Protein AF-A0A2A5ISM2-F1 (afdb_monomer)

Sequence (101 aa):
MTEHEERHIASPRAQKEKDQLINRLKRVEGQVRGIQQMIETDRYCIDVVNQISAVNAALKKVSLQLMEKHTHHCVADAIKSGNGDEAIEELMNVFTKLTKS

Foldseek 3Di:
DDPDDPPPPQDDDDPVLVVVLVVLVVVLVVLVVVLVVCVVVVHDPVVSVVSVVVSLVSVLVSVVSVLVSCCVPVLVVCVVVVNNVVSVVVSVVVVVVSPDD

Structure (mmCIF, N/CA/C/O backbone):
data_AF-A0A2A5ISM2-F1
#
_entry.id   AF-A0A2A5ISM2-F1
#
loop_
_atom_site.group_PDB
_atom_site.id
_atom_site.type_symbol
_atom_site.label_atom_id
_atom_site.label_alt_id
_atom_site.label_comp_id
_atom_site.label_asym_id
_atom_site.label_entity_id
_atom_site.label_seq_id
_atom_site.pdbx_PDB_ins_code
_atom_site.Cartn_x
_atom_site.Cartn_y
_atom_site.Cartn_z
_atom_site.occupancy
_atom_site.B_iso_or_equiv
_atom_site.auth_seq_id
_atom_site.auth_comp_id
_atom_site.auth_asym_id
_atom_site.auth_atom_id
_atom_site.pdbx_PDB_model_num
ATOM 1 N N . MET A 1 1 ? 28.134 16.833 0.033 1.00 34.59 1 MET A N 1
ATOM 2 C CA . MET A 1 1 ? 27.404 17.187 -1.197 1.00 34.59 1 MET A CA 1
ATOM 3 C C . MET A 1 1 ? 27.021 15.862 -1.832 1.00 34.59 1 MET A C 1
ATOM 5 O O . MET A 1 1 ? 27.862 15.247 -2.461 1.00 34.59 1 MET A O 1
ATOM 9 N N . THR A 1 2 ? 25.868 15.306 -1.457 1.00 34.53 2 THR A N 1
ATOM 10 C CA . THR A 1 2 ? 25.470 13.944 -1.851 1.00 34.53 2 THR A CA 1
ATOM 11 C C . THR A 1 2 ? 24.705 14.009 -3.166 1.00 34.53 2 THR A C 1
ATOM 13 O O . THR A 1 2 ? 23.615 14.574 -3.216 1.00 34.53 2 THR A O 1
ATOM 16 N N . GLU A 1 3 ? 25.316 13.471 -4.214 1.00 33.03 3 GLU A N 1
ATOM 17 C CA . GLU A 1 3 ? 24.788 13.334 -5.572 1.00 33.03 3 GLU A CA 1
ATOM 18 C C . GLU A 1 3 ? 23.688 12.264 -5.594 1.00 33.03 3 GLU A C 1
ATOM 20 O O . GLU A 1 3 ? 23.963 11.081 -5.749 1.00 33.03 3 GLU A O 1
ATOM 25 N N . HIS A 1 4 ? 22.434 12.651 -5.365 1.00 41.94 4 HIS A N 1
ATOM 26 C CA . HIS A 1 4 ? 21.329 11.691 -5.319 1.00 41.94 4 HIS A CA 1
ATOM 27 C C . HIS A 1 4 ? 20.075 12.267 -5.976 1.00 41.94 4 HIS A C 1
ATOM 29 O O . HIS A 1 4 ? 19.069 12.458 -5.300 1.00 41.94 4 HIS A O 1
ATOM 35 N N . GLU A 1 5 ? 20.100 12.590 -7.277 1.00 39.25 5 GLU A N 1
ATOM 36 C CA . GLU A 1 5 ? 18.848 13.013 -7.925 1.00 39.25 5 GLU A CA 1
ATOM 37 C C . GLU A 1 5 ? 18.721 12.860 -9.448 1.00 39.25 5 GLU A C 1
ATOM 39 O O . GLU A 1 5 ? 18.080 13.678 -10.097 1.00 39.25 5 GLU A O 1
ATOM 44 N N . GLU A 1 6 ? 19.178 11.748 -10.022 1.00 39.84 6 GLU A N 1
ATOM 45 C CA . GLU A 1 6 ? 18.564 11.255 -11.264 1.00 39.84 6 GLU A CA 1
ATOM 46 C C . GLU A 1 6 ? 17.612 10.105 -10.933 1.00 39.84 6 GLU A C 1
ATOM 48 O O . GLU A 1 6 ? 17.922 8.923 -11.066 1.00 39.84 6 GLU A O 1
ATOM 53 N N . ARG A 1 7 ? 16.412 10.456 -10.452 1.00 53.50 7 ARG A N 1
ATOM 54 C CA . ARG A 1 7 ? 15.317 9.485 -10.341 1.00 53.50 7 ARG A CA 1
ATOM 55 C C . ARG A 1 7 ? 15.020 8.996 -11.756 1.00 53.50 7 ARG A C 1
ATOM 57 O O . ARG A 1 7 ? 14.460 9.752 -12.549 1.00 53.50 7 ARG A O 1
ATOM 64 N N . HIS A 1 8 ? 15.391 7.754 -12.066 1.00 55.44 8 HIS A N 1
ATOM 65 C CA . HIS A 1 8 ? 14.995 7.098 -13.308 1.00 55.44 8 HIS A CA 1
ATOM 66 C C . HIS A 1 8 ? 13.491 7.307 -13.510 1.00 55.44 8 HIS A C 1
ATOM 68 O O . HIS A 1 8 ? 12.683 6.983 -12.633 1.00 55.44 8 HIS A O 1
ATOM 74 N N . ILE A 1 9 ? 13.110 7.914 -14.639 1.00 53.03 9 ILE A N 1
ATOM 75 C CA . ILE A 1 9 ? 11.707 8.185 -14.952 1.00 53.03 9 ILE A CA 1
ATOM 76 C C . ILE A 1 9 ? 10.994 6.834 -14.983 1.00 53.03 9 ILE A C 1
ATOM 78 O O . ILE A 1 9 ? 11.215 6.015 -15.874 1.00 53.03 9 ILE A O 1
ATOM 82 N N . ALA A 1 10 ? 10.157 6.585 -13.974 1.00 61.19 10 ALA A N 1
ATOM 83 C CA . ALA A 1 10 ? 9.392 5.355 -13.880 1.00 61.19 10 ALA A CA 1
ATOM 84 C C . ALA A 1 10 ? 8.576 5.163 -15.165 1.00 61.19 10 ALA A C 1
ATOM 86 O O . ALA A 1 10 ? 7.876 6.079 -15.606 1.00 61.19 10 ALA A O 1
ATOM 87 N N . SER A 1 11 ? 8.642 3.958 -15.738 1.00 66.12 11 SER A N 1
ATOM 88 C CA . SER A 1 11 ? 7.862 3.593 -16.922 1.00 66.12 11 SER A CA 1
ATOM 89 C C . SER A 1 11 ? 6.383 3.992 -16.748 1.00 66.12 11 SER A C 1
ATOM 91 O O . SER A 1 11 ? 5.782 3.672 -15.706 1.00 66.12 11 SER A O 1
ATOM 93 N N . PRO A 1 12 ? 5.770 4.684 -17.733 1.00 75.25 12 PRO A N 1
ATOM 94 C CA . PRO A 1 12 ? 4.381 5.111 -17.652 1.00 75.25 12 PRO A CA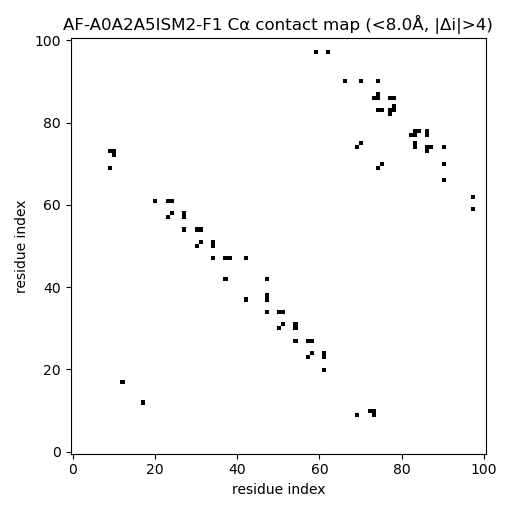 1
ATOM 95 C C . PRO A 1 12 ? 3.444 3.967 -17.239 1.00 75.25 12 PRO A C 1
ATOM 97 O O . PRO A 1 12 ? 3.487 2.848 -17.755 1.00 75.25 12 PRO A O 1
ATOM 100 N N . ARG A 1 13 ? 2.568 4.228 -16.262 1.00 81.12 13 ARG A N 1
ATOM 101 C CA . ARG A 1 13 ? 1.507 3.283 -15.877 1.00 81.12 13 ARG A CA 1
ATOM 102 C C . ARG A 1 13 ? 0.362 3.315 -16.871 1.00 81.12 13 ARG A C 1
ATOM 104 O O . ARG A 1 13 ? -0.138 4.393 -17.190 1.00 81.12 13 ARG A O 1
ATOM 111 N N . ALA A 1 14 ? -0.066 2.130 -17.310 1.00 85.44 14 ALA A N 1
ATOM 112 C CA . ALA A 1 14 ? -1.300 1.986 -18.064 1.00 85.44 14 ALA A CA 1
ATOM 113 C C . ALA A 1 14 ? -2.453 2.547 -17.222 1.00 85.44 14 ALA A C 1
ATOM 115 O O . ALA A 1 14 ? -2.475 2.366 -16.002 1.00 85.44 14 ALA A O 1
ATOM 116 N N . GLN A 1 15 ? -3.416 3.220 -17.853 1.00 88.19 15 GLN A N 1
ATOM 117 C CA . GLN A 1 15 ? -4.490 3.902 -17.122 1.00 88.19 15 GLN A CA 1
ATOM 118 C C . GLN A 1 15 ? -5.246 2.948 -16.184 1.00 88.19 15 GLN A C 1
ATOM 120 O O . GLN A 1 15 ? -5.416 3.242 -15.005 1.00 88.19 15 GLN A O 1
ATOM 125 N N . LYS A 1 16 ? -5.557 1.740 -16.666 1.00 88.62 16 LYS A N 1
ATOM 126 C CA . LYS A 1 16 ? -6.196 0.675 -15.877 1.00 88.62 16 LYS A C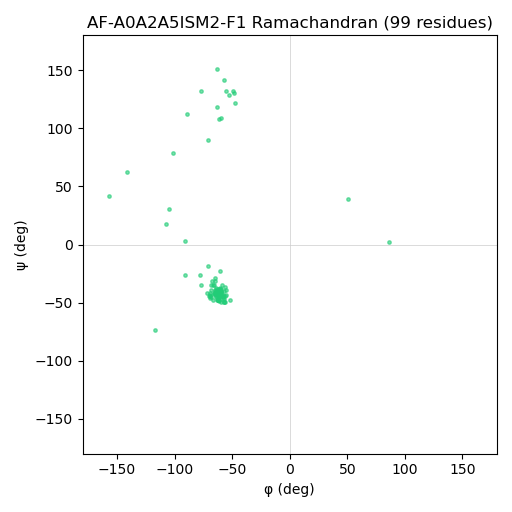A 1
ATOM 127 C C . LYS A 1 16 ? -5.426 0.324 -14.597 1.00 88.62 16 LYS A C 1
ATOM 129 O O . LYS A 1 16 ? -6.034 0.068 -13.563 1.00 88.62 16 LYS A O 1
ATOM 134 N N . GLU A 1 17 ? -4.099 0.300 -14.659 1.00 88.75 17 GLU A N 1
ATOM 135 C CA . GLU A 1 17 ? -3.235 0.001 -13.514 1.00 88.75 17 GLU A CA 1
ATOM 136 C C . GLU A 1 17 ? -3.281 1.138 -12.481 1.00 88.75 17 GLU A C 1
ATOM 138 O O . GLU A 1 17 ? -3.439 0.888 -11.284 1.00 88.75 17 GLU A O 1
ATOM 143 N N . LYS A 1 18 ? -3.221 2.395 -12.950 1.00 92.12 18 LYS A N 1
ATOM 144 C CA . LYS A 1 18 ? -3.385 3.582 -12.096 1.00 92.12 18 LYS A CA 1
ATOM 145 C 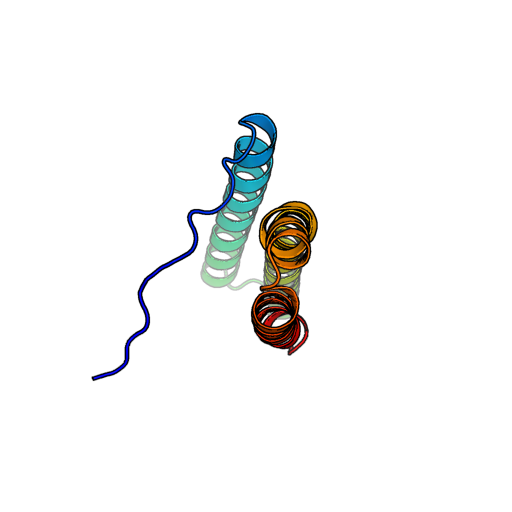C . LYS A 1 18 ? -4.729 3.543 -11.376 1.00 92.12 18 LYS A C 1
ATOM 147 O O . LYS A 1 18 ? -4.764 3.663 -10.154 1.00 92.12 18 LYS A O 1
ATOM 152 N N . ASP A 1 19 ? -5.812 3.305 -12.110 1.00 94.88 19 ASP A N 1
ATOM 153 C CA . ASP A 1 19 ? -7.165 3.268 -11.552 1.00 94.88 19 ASP A CA 1
ATOM 154 C C . ASP A 1 19 ? -7.299 2.177 -10.485 1.00 94.88 19 ASP A C 1
ATOM 156 O O . ASP A 1 19 ? -7.884 2.398 -9.424 1.00 94.88 19 ASP A O 1
ATOM 160 N N . GLN A 1 20 ? -6.717 0.998 -10.718 1.00 94.38 20 GLN A N 1
ATOM 161 C CA . GLN A 1 20 ? -6.714 -0.090 -9.741 1.00 94.38 20 GLN A CA 1
ATOM 162 C C . GLN A 1 20 ? -5.974 0.285 -8.452 1.00 94.38 20 GLN A C 1
ATOM 164 O O . GLN A 1 20 ? -6.519 0.072 -7.366 1.00 94.38 20 GLN A O 1
ATOM 169 N N . LEU A 1 21 ? -4.769 0.853 -8.556 1.00 95.94 21 LEU A N 1
ATOM 170 C CA . LEU A 1 21 ? -3.971 1.276 -7.401 1.00 95.94 21 LEU A CA 1
ATOM 171 C C . LEU A 1 21 ? -4.679 2.383 -6.613 1.00 95.94 21 LEU A C 1
ATOM 173 O O . LEU A 1 21 ? -4.856 2.259 -5.402 1.00 95.94 21 LEU A O 1
ATOM 177 N N . ILE A 1 22 ? -5.176 3.413 -7.302 1.00 97.06 22 ILE A N 1
ATOM 178 C CA . ILE A 1 22 ? -5.929 4.510 -6.684 1.00 97.06 22 ILE A CA 1
ATOM 179 C C . ILE A 1 22 ? -7.193 3.988 -5.997 1.00 97.06 22 ILE A C 1
ATOM 181 O O . ILE A 1 22 ? -7.472 4.356 -4.859 1.00 97.06 22 ILE A O 1
ATOM 185 N N . ASN A 1 23 ? -7.935 3.071 -6.621 1.00 97.75 23 ASN A N 1
ATOM 186 C CA . ASN A 1 23 ? -9.117 2.476 -5.997 1.00 97.75 23 ASN A CA 1
ATOM 187 C C . ASN A 1 23 ? -8.775 1.640 -4.756 1.00 97.75 23 ASN A C 1
ATOM 189 O O . ASN A 1 23 ? -9.591 1.542 -3.841 1.00 97.75 23 ASN A O 1
ATOM 193 N N . ARG A 1 24 ? -7.605 0.993 -4.694 1.00 97.50 24 ARG A N 1
ATOM 194 C CA . ARG A 1 24 ? -7.150 0.318 -3.465 1.00 97.50 24 ARG A CA 1
ATOM 195 C C . ARG A 1 24 ? -6.829 1.334 -2.373 1.00 97.50 24 ARG A C 1
ATOM 197 O O . ARG A 1 24 ? -7.299 1.158 -1.255 1.00 97.50 24 ARG A O 1
ATOM 204 N N . LEU A 1 25 ? -6.116 2.405 -2.712 1.00 98.44 25 LEU A N 1
ATOM 205 C CA . LEU A 1 25 ? -5.772 3.471 -1.769 1.00 98.44 25 LEU A CA 1
ATOM 206 C C . LEU A 1 25 ? -7.020 4.173 -1.211 1.00 98.44 25 LEU A C 1
ATOM 208 O O . LEU A 1 25 ? -7.121 4.333 -0.001 1.00 98.44 25 LEU A O 1
ATOM 212 N N . LYS A 1 26 ? -8.026 4.467 -2.045 1.00 98.56 26 LYS A N 1
ATOM 213 C CA . LYS A 1 26 ? -9.323 5.011 -1.592 1.00 98.56 26 LYS A CA 1
ATOM 214 C C . LYS A 1 26 ? -10.044 4.097 -0.595 1.00 98.56 26 LYS A C 1
ATOM 216 O O . LYS A 1 26 ? -10.714 4.575 0.316 1.00 98.56 26 LYS A O 1
ATOM 221 N N . ARG A 1 27 ? -9.927 2.771 -0.750 1.00 98.31 27 ARG A N 1
ATOM 222 C CA . ARG A 1 27 ? -10.484 1.820 0.229 1.00 98.31 27 ARG A CA 1
ATOM 223 C C . ARG A 1 27 ? -9.721 1.874 1.547 1.00 98.31 27 ARG A C 1
ATOM 225 O O . ARG A 1 27 ? -10.363 1.923 2.588 1.00 98.31 27 ARG A O 1
ATOM 232 N N . VAL A 1 28 ? -8.388 1.916 1.494 1.00 98.62 28 VAL A N 1
ATOM 233 C CA . VAL A 1 28 ? -7.540 2.072 2.687 1.00 98.62 28 VAL A CA 1
ATOM 234 C C . VAL A 1 28 ? -7.878 3.360 3.433 1.00 98.62 28 VAL A C 1
ATOM 236 O O . VAL A 1 28 ? -8.077 3.334 4.640 1.00 98.62 28 VAL A O 1
ATOM 239 N N . GLU A 1 29 ? -8.033 4.470 2.718 1.00 98.69 29 GLU A N 1
ATOM 240 C CA . GLU A 1 29 ? -8.465 5.751 3.284 1.00 98.69 29 GLU A CA 1
ATOM 241 C C . GLU A 1 29 ? -9.811 5.627 4.024 1.00 98.69 29 GLU A C 1
ATOM 243 O O . GLU A 1 29 ? -9.959 6.105 5.148 1.00 98.69 29 GLU A O 1
ATOM 248 N N . GLY A 1 30 ? -10.782 4.920 3.435 1.00 98.69 30 GLY A N 1
ATOM 249 C CA . GLY A 1 30 ? -12.054 4.613 4.091 1.00 98.69 30 GLY A CA 1
ATOM 250 C C . GLY A 1 30 ? -11.906 3.749 5.347 1.00 98.69 30 GLY A C 1
ATOM 251 O O . GLY A 1 30 ? -12.581 4.008 6.340 1.00 98.69 30 GLY A O 1
ATOM 252 N N . GLN A 1 31 ? -11.007 2.762 5.335 1.00 98.62 31 GLN A N 1
ATOM 253 C CA . GLN A 1 31 ? -10.714 1.932 6.509 1.00 98.62 31 GLN A CA 1
ATOM 254 C C . GLN A 1 31 ? -10.082 2.753 7.640 1.00 98.62 31 GLN A C 1
ATOM 256 O O . GLN A 1 31 ? -10.483 2.603 8.791 1.00 98.62 31 GLN A O 1
ATOM 261 N N . VAL A 1 32 ? -9.152 3.659 7.320 1.00 98.75 32 VAL A N 1
ATOM 262 C CA . VAL A 1 32 ? -8.532 4.563 8.303 1.00 98.75 32 VAL A CA 1
ATOM 263 C C . VAL A 1 32 ? -9.578 5.479 8.939 1.00 98.75 32 VAL A C 1
ATOM 265 O O . VAL A 1 32 ? -9.605 5.602 10.161 1.00 98.75 32 VAL A O 1
ATOM 268 N N . ARG A 1 33 ? -10.499 6.046 8.147 1.00 98.75 33 ARG A N 1
ATOM 269 C CA . ARG A 1 33 ? -11.651 6.787 8.697 1.00 98.75 33 ARG A CA 1
ATOM 270 C C . ARG A 1 33 ? -12.526 5.921 9.605 1.00 98.75 33 ARG A C 1
ATOM 272 O O . ARG A 1 33 ? -12.960 6.377 10.655 1.00 98.75 33 ARG A O 1
ATOM 279 N N . GLY A 1 34 ? -12.765 4.666 9.229 1.00 98.62 34 GLY A N 1
ATOM 280 C CA . GLY A 1 34 ? -13.495 3.715 10.070 1.00 98.62 34 GLY A CA 1
ATOM 281 C C . GLY A 1 34 ? -12.817 3.488 11.424 1.00 98.62 34 GLY A C 1
ATOM 282 O O . GLY A 1 34 ? -13.488 3.497 12.450 1.00 98.62 34 GLY A O 1
ATOM 283 N N . ILE A 1 35 ? -11.488 3.354 11.442 1.00 98.75 35 ILE A N 1
ATOM 284 C CA . ILE A 1 35 ? -10.696 3.214 12.674 1.00 98.75 35 ILE A CA 1
ATOM 285 C C . ILE A 1 35 ? -10.834 4.453 13.567 1.00 98.75 35 ILE A C 1
ATOM 287 O O . ILE A 1 35 ? -11.022 4.301 14.771 1.00 98.75 35 ILE A O 1
ATOM 291 N N . GLN A 1 36 ? -10.790 5.662 12.995 1.00 98.81 36 GLN A N 1
ATOM 292 C CA . GLN A 1 36 ? -11.020 6.903 13.750 1.00 98.81 36 GLN A CA 1
ATOM 293 C C . GLN A 1 36 ? -12.381 6.870 14.456 1.00 98.81 36 GLN A C 1
ATOM 295 O O . GLN A 1 36 ? -12.442 7.036 15.671 1.00 98.81 36 GLN A O 1
ATOM 300 N N . GLN A 1 37 ? -13.447 6.525 13.727 1.00 98.69 37 GLN A N 1
ATOM 301 C CA . GLN A 1 37 ? -14.792 6.421 14.295 1.00 98.69 37 GLN A CA 1
ATOM 302 C C . GLN A 1 37 ? -14.887 5.367 15.406 1.00 98.69 37 GLN A C 1
ATOM 304 O O . GLN A 1 37 ? -15.608 5.562 16.386 1.00 98.69 37 GLN A O 1
ATOM 309 N N . MET A 1 38 ? -14.185 4.238 15.260 1.00 98.62 38 MET A N 1
ATOM 310 C CA . MET A 1 38 ? -14.143 3.195 16.287 1.00 98.62 38 MET A CA 1
ATOM 311 C C . MET A 1 38 ? -13.509 3.703 17.584 1.00 98.62 38 MET A C 1
ATOM 313 O O . MET A 1 38 ? -13.992 3.362 18.658 1.00 98.62 38 MET A O 1
ATOM 317 N N . ILE A 1 39 ? -12.464 4.527 17.487 1.00 98.56 39 ILE A N 1
ATOM 318 C CA . ILE A 1 39 ? -11.815 5.143 18.650 1.00 98.56 39 ILE A CA 1
ATOM 319 C C . ILE A 1 39 ? -12.741 6.184 19.288 1.00 98.56 39 ILE A C 1
ATOM 321 O O . ILE A 1 39 ? -12.936 6.156 20.494 1.00 98.56 39 ILE A O 1
ATOM 325 N N . GLU A 1 40 ? -13.366 7.050 18.487 1.00 98.62 40 GLU A N 1
ATOM 326 C CA . GLU A 1 40 ? -14.317 8.066 18.973 1.00 98.62 40 GLU A CA 1
ATOM 327 C C . GLU A 1 40 ? -15.543 7.475 19.683 1.00 98.62 40 GLU A C 1
ATOM 329 O O . GLU A 1 40 ? -16.198 8.162 20.459 1.00 98.62 40 GLU A O 1
ATOM 334 N N . THR A 1 41 ? -15.874 6.213 19.396 1.00 98.19 41 THR A N 1
ATOM 335 C CA . THR A 1 41 ? -17.023 5.498 19.976 1.00 98.19 41 THR A CA 1
ATOM 336 C C . THR A 1 41 ? -16.611 4.435 20.995 1.00 98.19 41 THR A C 1
ATOM 338 O O . THR A 1 41 ? -17.404 3.539 21.285 1.00 98.19 41 THR A O 1
ATOM 341 N N . ASP A 1 42 ? -15.378 4.506 21.511 1.00 97.81 42 ASP A N 1
ATOM 342 C CA . ASP A 1 42 ? -14.834 3.607 22.538 1.00 97.81 42 ASP A CA 1
ATOM 343 C C . ASP A 1 42 ? -15.024 2.111 22.208 1.00 97.81 42 ASP A C 1
ATOM 345 O O . ASP A 1 42 ? -15.327 1.273 23.065 1.00 97.81 42 ASP A O 1
ATOM 349 N N . ARG A 1 43 ? -14.861 1.743 20.928 1.00 97.38 43 ARG A N 1
ATOM 350 C CA . ARG A 1 43 ? -14.940 0.344 20.486 1.00 97.38 43 ARG A CA 1
ATOM 351 C C . ARG A 1 43 ? -13.834 -0.493 21.119 1.00 97.38 43 ARG A C 1
ATOM 353 O O . ARG A 1 43 ? -12.724 -0.029 21.362 1.00 97.38 43 ARG A O 1
ATOM 360 N N . TYR A 1 44 ? -14.130 -1.780 21.297 1.00 98.12 44 TYR A N 1
ATOM 361 C CA . TYR A 1 44 ? -13.207 -2.740 21.891 1.00 98.12 44 TYR A CA 1
ATOM 362 C C . TYR A 1 44 ? -11.834 -2.735 21.205 1.00 98.12 44 TYR A C 1
ATOM 364 O O . TYR A 1 44 ? -11.729 -2.874 19.985 1.00 98.12 44 TYR A O 1
ATOM 372 N N . CYS A 1 45 ? -10.772 -2.616 22.004 1.00 98.25 45 CYS A N 1
ATOM 373 C CA . CYS A 1 45 ? -9.414 -2.382 21.513 1.00 98.25 45 CYS A CA 1
ATOM 374 C C . CYS A 1 45 ? -8.935 -3.447 20.514 1.00 98.25 45 CYS A C 1
ATOM 376 O O . CYS A 1 45 ? -8.249 -3.119 19.548 1.00 98.25 45 CYS A O 1
ATOM 378 N N . ILE A 1 46 ? -9.314 -4.715 20.706 1.00 98.25 46 ILE A N 1
ATOM 379 C CA . ILE A 1 46 ? -8.915 -5.802 19.798 1.00 98.25 46 ILE A CA 1
ATOM 380 C C . ILE A 1 46 ? -9.576 -5.652 18.422 1.00 98.25 46 ILE A C 1
ATOM 382 O O . ILE A 1 46 ? -8.926 -5.907 17.410 1.00 98.25 46 ILE A O 1
ATOM 386 N N . ASP A 1 47 ? -10.818 -5.161 18.350 1.00 98.31 47 ASP A N 1
ATOM 387 C CA . ASP A 1 47 ? -11.474 -4.870 17.069 1.00 98.31 47 ASP A CA 1
ATOM 388 C C . ASP A 1 47 ? -10.715 -3.775 16.309 1.00 98.31 47 ASP A C 1
ATOM 390 O O . ASP A 1 47 ? -10.493 -3.892 15.102 1.00 98.31 47 ASP A O 1
ATOM 394 N N . VAL A 1 48 ? -10.291 -2.722 17.019 1.00 98.62 48 VAL A N 1
ATOM 395 C CA . VAL A 1 48 ? -9.515 -1.612 16.444 1.00 98.62 48 VAL A CA 1
ATOM 396 C C . VAL A 1 48 ? -8.175 -2.123 15.906 1.00 98.62 48 VAL A C 1
ATOM 398 O O . VAL A 1 48 ? -7.825 -1.854 14.756 1.00 98.62 48 VAL A O 1
ATOM 401 N N . VAL A 1 49 ? -7.451 -2.925 16.693 1.00 98.50 49 VAL A N 1
ATOM 402 C CA . VAL A 1 49 ? -6.172 -3.538 16.287 1.00 98.50 49 VAL A CA 1
ATOM 403 C C . VAL A 1 49 ? -6.343 -4.461 15.074 1.00 98.50 49 VAL A C 1
ATOM 405 O O . VAL A 1 49 ? -5.507 -4.457 14.165 1.00 98.50 49 VAL A O 1
ATOM 408 N N . ASN A 1 50 ? -7.446 -5.207 15.000 1.00 98.50 50 ASN A N 1
ATOM 409 C CA . ASN A 1 50 ? -7.763 -6.037 13.839 1.00 98.50 50 ASN A CA 1
ATOM 410 C C . ASN A 1 50 ? -8.001 -5.190 12.577 1.00 98.50 50 ASN A C 1
ATOM 412 O O . ASN A 1 50 ? -7.528 -5.554 11.498 1.00 98.50 50 ASN A O 1
ATOM 416 N N . GLN A 1 51 ? -8.667 -4.034 12.692 1.00 98.44 51 GLN A N 1
ATOM 417 C CA . GLN A 1 51 ? -8.833 -3.116 11.558 1.00 98.44 51 GLN A CA 1
ATOM 418 C C . GLN A 1 51 ? -7.512 -2.472 11.124 1.00 98.44 51 GLN A C 1
ATOM 420 O O . GLN A 1 51 ? -7.244 -2.384 9.925 1.00 98.44 51 GLN A O 1
ATOM 425 N N . ILE A 1 52 ? -6.645 -2.093 12.068 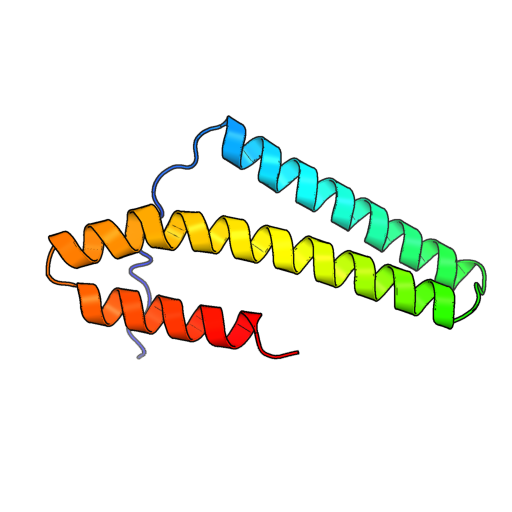1.00 98.50 52 ILE A N 1
ATOM 426 C CA . ILE A 1 52 ? -5.291 -1.605 11.755 1.00 98.50 52 ILE A CA 1
ATOM 427 C C . ILE A 1 52 ? -4.500 -2.680 10.997 1.00 98.50 52 ILE A C 1
ATOM 429 O O . ILE A 1 52 ? -3.887 -2.398 9.966 1.00 98.50 52 ILE A O 1
ATOM 433 N N . SER A 1 53 ? -4.570 -3.936 11.443 1.00 98.00 53 SER A N 1
ATOM 434 C CA . SER A 1 53 ? -3.941 -5.067 10.750 1.00 98.00 53 SER A CA 1
ATOM 435 C C . SER A 1 53 ? -4.471 -5.238 9.320 1.00 98.00 53 SER A C 1
ATOM 437 O O . SER A 1 53 ? -3.690 -5.472 8.393 1.00 98.00 53 SER A O 1
ATOM 439 N N . ALA A 1 54 ? -5.778 -5.058 9.108 1.00 98.00 54 ALA A N 1
ATOM 440 C CA . ALA A 1 54 ? -6.386 -5.104 7.778 1.00 98.00 54 ALA A CA 1
ATOM 441 C C . ALA A 1 54 ? -5.891 -3.967 6.863 1.00 98.00 54 ALA A C 1
ATOM 443 O O . ALA A 1 54 ? -5.613 -4.207 5.684 1.00 98.00 54 ALA A O 1
ATOM 444 N N . VAL A 1 55 ? -5.727 -2.752 7.401 1.00 98.38 55 VAL A N 1
ATOM 445 C CA . VAL A 1 55 ? -5.131 -1.611 6.684 1.00 98.38 55 VAL A CA 1
ATOM 446 C C . VAL A 1 55 ? -3.689 -1.912 6.281 1.00 98.38 55 VAL A C 1
ATOM 448 O O . VAL A 1 55 ? -3.332 -1.754 5.111 1.00 98.38 55 VAL A O 1
ATOM 451 N N . ASN A 1 56 ? -2.875 -2.417 7.209 1.00 96.69 56 ASN A N 1
ATOM 452 C CA . ASN A 1 56 ? -1.482 -2.774 6.939 1.00 96.69 56 ASN A CA 1
ATOM 453 C C . ASN A 1 56 ? -1.373 -3.838 5.838 1.00 96.69 56 ASN A C 1
ATOM 455 O O . ASN A 1 56 ? -0.569 -3.700 4.913 1.00 96.69 56 ASN A O 1
ATOM 459 N N . ALA A 1 57 ? -2.222 -4.869 5.873 1.00 96.38 57 ALA A N 1
ATOM 460 C CA . ALA A 1 57 ? -2.270 -5.894 4.831 1.00 96.38 57 ALA A CA 1
ATOM 461 C C . ALA A 1 57 ? -2.663 -5.315 3.458 1.00 96.38 57 ALA A C 1
ATOM 463 O O . ALA A 1 57 ? -2.076 -5.674 2.431 1.00 96.38 57 ALA A O 1
ATOM 464 N N . ALA A 1 58 ? -3.628 -4.393 3.424 1.00 96.88 58 ALA A N 1
ATOM 465 C CA . ALA A 1 58 ? -4.048 -3.726 2.196 1.00 96.88 58 ALA A CA 1
ATOM 466 C C . ALA A 1 58 ? -2.935 -2.840 1.608 1.00 96.88 58 ALA A C 1
ATOM 468 O O . ALA A 1 58 ? -2.689 -2.899 0.400 1.00 96.88 58 ALA A O 1
ATOM 469 N N . LEU A 1 59 ? -2.219 -2.085 2.447 1.00 97.00 59 LEU A N 1
ATOM 470 C CA . LEU A 1 59 ? -1.058 -1.288 2.039 1.00 97.00 59 LEU A CA 1
ATOM 471 C C . LEU A 1 59 ? 0.085 -2.171 1.530 1.00 97.00 59 LEU A C 1
ATOM 473 O O . LEU A 1 59 ? 0.615 -1.914 0.451 1.00 97.00 59 LEU A O 1
ATOM 477 N N . LYS A 1 60 ? 0.401 -3.268 2.230 1.00 94.62 60 LYS A N 1
ATOM 478 C CA . LYS A 1 60 ? 1.419 -4.236 1.790 1.00 94.62 60 LYS A CA 1
ATOM 479 C C . LYS A 1 60 ? 1.099 -4.797 0.405 1.00 94.62 60 LYS A C 1
ATOM 481 O O . LYS A 1 60 ? 1.990 -4.918 -0.433 1.00 94.62 60 LYS A O 1
ATOM 486 N N . LYS A 1 61 ? -0.178 -5.072 0.123 1.00 94.19 61 LYS A N 1
ATOM 487 C CA . LYS A 1 61 ? -0.625 -5.507 -1.206 1.00 94.19 61 LYS A CA 1
ATOM 488 C C . LYS A 1 61 ? -0.402 -4.440 -2.281 1.00 94.19 61 LYS A C 1
ATOM 490 O O . LYS A 1 61 ? 0.01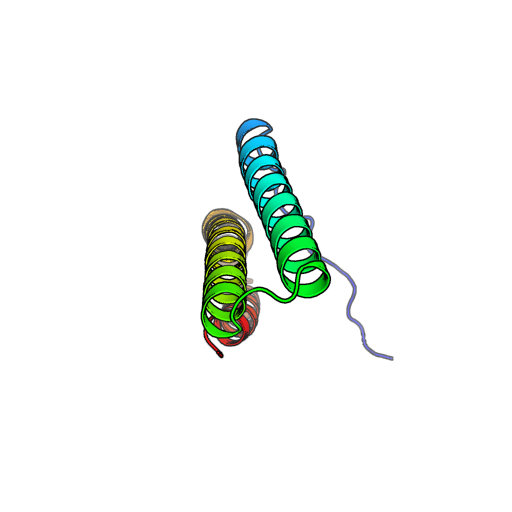1 -4.792 -3.380 1.00 94.19 61 LYS A O 1
ATOM 495 N N . VAL A 1 62 ? -0.656 -3.164 -1.986 1.00 95.56 62 VAL A N 1
ATOM 496 C CA . VAL A 1 62 ? -0.358 -2.060 -2.918 1.00 95.56 62 VAL A CA 1
ATOM 497 C C . VAL A 1 62 ? 1.145 -1.983 -3.187 1.00 95.56 62 VAL A C 1
ATOM 499 O O . VAL A 1 62 ? 1.546 -1.957 -4.347 1.00 95.56 62 VAL A O 1
ATOM 502 N N . SER A 1 63 ? 1.975 -2.032 -2.144 1.00 94.19 63 SER A N 1
ATOM 503 C CA . SER A 1 63 ? 3.435 -2.019 -2.279 1.00 94.19 63 SER A CA 1
ATOM 504 C C . SER A 1 63 ? 3.954 -3.169 -3.144 1.00 94.19 63 SER A C 1
ATOM 506 O O . SER A 1 63 ? 4.757 -2.934 -4.041 1.00 94.19 63 SER A O 1
ATOM 508 N N . LEU A 1 64 ? 3.452 -4.394 -2.944 1.00 92.62 64 LEU A N 1
ATOM 509 C CA . LEU A 1 64 ? 3.831 -5.550 -3.765 1.00 92.62 64 LEU A CA 1
ATOM 510 C C . LEU A 1 64 ? 3.484 -5.354 -5.246 1.00 92.62 64 LEU A C 1
ATOM 512 O O . LEU A 1 64 ? 4.317 -5.638 -6.099 1.00 92.62 64 LEU A O 1
ATOM 516 N N . GLN A 1 65 ? 2.304 -4.811 -5.561 1.00 92.31 65 GLN A N 1
ATOM 517 C CA . GLN A 1 65 ? 1.927 -4.519 -6.951 1.00 92.31 65 GLN A CA 1
ATOM 518 C C . GLN A 1 65 ? 2.831 -3.454 -7.592 1.00 92.31 65 GLN A C 1
ATOM 520 O O . GLN A 1 65 ? 3.158 -3.536 -8.776 1.00 92.31 65 GLN A O 1
ATOM 525 N N . LEU A 1 66 ? 3.242 -2.440 -6.823 1.00 91.88 66 LEU A N 1
ATOM 526 C CA . LEU A 1 66 ? 4.186 -1.430 -7.301 1.00 91.88 66 LEU A CA 1
ATOM 527 C C . LEU A 1 66 ? 5.565 -2.045 -7.584 1.00 91.88 66 LEU A C 1
ATOM 529 O O . LEU A 1 66 ? 6.165 -1.705 -8.605 1.00 91.88 66 LEU A O 1
ATOM 533 N N . MET A 1 67 ? 6.030 -2.942 -6.708 1.00 91.38 67 MET A N 1
ATOM 534 C CA . MET A 1 67 ? 7.305 -3.653 -6.846 1.00 91.38 67 MET A CA 1
ATOM 535 C C . MET A 1 67 ? 7.308 -4.606 -8.036 1.00 91.38 67 MET A C 1
ATOM 537 O O . MET A 1 67 ? 8.219 -4.529 -8.848 1.00 91.38 67 MET A O 1
ATOM 541 N N . GLU A 1 68 ? 6.266 -5.423 -8.202 1.00 90.31 68 GLU A N 1
ATOM 542 C CA . GLU A 1 68 ? 6.118 -6.333 -9.347 1.00 90.31 68 GLU A CA 1
ATOM 543 C C . GLU A 1 68 ? 6.301 -5.584 -10.672 1.00 90.31 68 GLU A C 1
ATOM 545 O O . GLU A 1 68 ? 7.103 -5.975 -11.524 1.00 90.31 68 GLU A O 1
ATOM 550 N N . LYS A 1 69 ? 5.634 -4.433 -10.819 1.00 88.31 69 LYS A N 1
ATOM 551 C CA . LYS A 1 69 ? 5.824 -3.598 -12.002 1.00 88.31 69 LYS A CA 1
ATOM 552 C C . LYS A 1 69 ? 7.262 -3.096 -12.140 1.00 88.31 69 LYS A C 1
ATOM 554 O O . LYS A 1 69 ? 7.803 -3.138 -13.245 1.00 88.31 69 LYS A O 1
ATOM 559 N N . HIS A 1 70 ? 7.837 -2.559 -11.068 1.00 89.00 70 HIS A N 1
ATOM 560 C CA . HIS A 1 70 ? 9.191 -2.012 -11.092 1.00 89.00 70 HIS A CA 1
ATOM 561 C C . HIS A 1 70 ? 10.211 -3.077 -11.524 1.00 89.00 70 HIS A C 1
ATOM 563 O O . HIS A 1 70 ? 11.017 -2.817 -12.415 1.00 89.00 70 HIS A O 1
ATOM 569 N N . THR A 1 71 ? 10.094 -4.300 -11.002 1.00 91.00 71 THR A N 1
ATOM 570 C CA . THR A 1 71 ? 10.929 -5.440 -11.395 1.00 91.00 71 THR A CA 1
ATOM 571 C C . THR A 1 71 ? 10.768 -5.789 -12.878 1.00 91.00 71 THR A C 1
ATOM 573 O O . THR A 1 71 ? 11.761 -5.941 -13.584 1.00 91.00 71 THR A O 1
ATOM 576 N N . HIS A 1 72 ? 9.535 -5.860 -13.390 1.00 89.38 72 HIS A N 1
ATOM 577 C CA . HIS A 1 72 ? 9.291 -6.228 -14.792 1.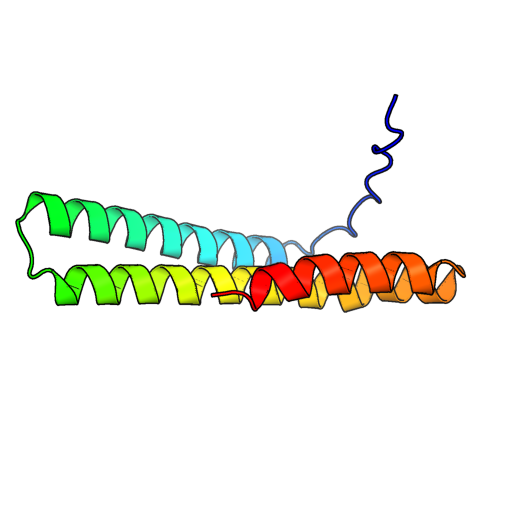00 89.38 72 HIS A CA 1
ATOM 578 C C . HIS A 1 72 ? 9.704 -5.172 -15.827 1.00 89.38 72 HIS A C 1
ATOM 580 O O . HIS A 1 72 ? 9.834 -5.519 -16.999 1.00 89.38 72 HIS A O 1
ATOM 586 N N . HIS A 1 73 ? 9.881 -3.910 -15.426 1.00 87.25 73 HIS A N 1
ATOM 587 C CA . HIS A 1 73 ? 10.191 -2.816 -16.352 1.00 87.25 73 HIS A CA 1
ATOM 588 C C . HIS A 1 73 ? 11.556 -2.214 -16.039 1.00 87.25 73 HIS A C 1
ATOM 590 O O . HIS A 1 73 ? 12.518 -2.489 -16.741 1.00 87.25 73 HIS A O 1
ATOM 596 N N . CYS A 1 74 ? 11.659 -1.445 -14.954 1.00 87.94 74 CYS A N 1
ATOM 597 C CA . CYS A 1 74 ? 12.871 -0.708 -14.609 1.00 87.94 74 CYS A CA 1
ATOM 598 C C . CYS A 1 74 ? 14.073 -1.641 -14.423 1.00 87.94 74 CYS A C 1
ATOM 600 O O . CYS A 1 74 ? 15.106 -1.426 -15.047 1.00 87.94 74 CYS A O 1
ATOM 602 N N . VAL A 1 75 ? 13.921 -2.710 -13.634 1.00 90.00 75 VAL A N 1
ATOM 603 C CA . VAL A 1 75 ? 15.024 -3.654 -13.386 1.00 90.00 75 VAL A CA 1
ATOM 604 C C . VAL A 1 75 ? 15.336 -4.472 -14.640 1.00 90.00 75 VAL A C 1
ATOM 606 O O . VAL A 1 75 ? 16.496 -4.611 -15.014 1.00 90.00 75 VAL A O 1
ATOM 609 N N . ALA A 1 76 ? 14.313 -4.972 -15.340 1.00 90.88 76 ALA A N 1
ATOM 610 C CA . ALA A 1 76 ? 14.504 -5.724 -16.580 1.00 90.88 76 ALA A CA 1
ATOM 611 C C . ALA A 1 76 ? 15.218 -4.907 -17.675 1.00 90.88 76 ALA A C 1
ATOM 613 O O . ALA A 1 76 ? 16.045 -5.453 -18.406 1.00 90.88 76 ALA A O 1
ATOM 614 N N . ASP A 1 77 ? 14.920 -3.613 -17.795 1.00 89.62 77 ASP A N 1
ATOM 615 C CA . ASP A 1 77 ? 15.561 -2.725 -18.768 1.00 89.62 77 ASP A CA 1
ATOM 616 C C . ASP A 1 77 ? 16.972 -2.309 -18.328 1.00 89.62 77 ASP A C 1
ATOM 618 O O . ASP A 1 77 ? 17.873 -2.237 -19.168 1.00 89.62 77 ASP A O 1
ATOM 622 N N . ALA A 1 78 ? 17.206 -2.133 -17.024 1.00 90.62 78 ALA A N 1
ATOM 623 C CA . ALA A 1 78 ? 18.539 -1.902 -16.471 1.00 90.62 78 ALA A CA 1
ATOM 624 C C . ALA A 1 78 ? 19.477 -3.094 -16.725 1.00 90.62 78 ALA A C 1
ATOM 626 O O . ALA A 1 78 ? 20.603 -2.895 -17.179 1.00 90.62 78 ALA A O 1
ATOM 627 N N . ILE A 1 79 ? 18.993 -4.331 -16.548 1.00 92.00 79 ILE A N 1
ATOM 628 C CA . ILE A 1 79 ? 19.746 -5.555 -16.873 1.00 92.00 79 ILE A CA 1
ATOM 629 C C . ILE A 1 79 ? 20.162 -5.565 -18.349 1.00 92.00 79 ILE A C 1
ATOM 631 O O . ILE A 1 79 ? 21.324 -5.819 -18.659 1.00 92.00 79 ILE A O 1
ATOM 635 N N . LYS A 1 80 ? 19.242 -5.247 -1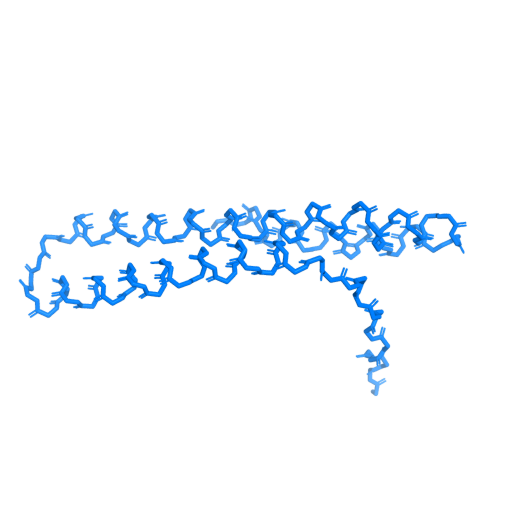9.270 1.00 92.44 80 LYS A N 1
ATOM 636 C CA . LYS A 1 80 ? 19.552 -5.188 -20.713 1.00 92.44 80 LYS A CA 1
ATOM 637 C C . LYS A 1 80 ? 20.556 -4.088 -21.060 1.00 92.44 80 LYS A C 1
ATOM 639 O O . LYS A 1 80 ? 21.282 -4.225 -22.038 1.00 92.44 80 LYS A O 1
ATOM 644 N N . SER A 1 81 ? 20.576 -3.011 -20.278 1.00 92.50 81 SER A N 1
ATOM 645 C CA . SER A 1 81 ? 21.426 -1.838 -20.501 1.00 92.50 81 SER A CA 1
ATOM 646 C C . SER A 1 81 ? 22.785 -1.926 -19.793 1.00 92.50 81 SER A C 1
ATOM 648 O O . SER A 1 81 ? 23.561 -0.981 -19.872 1.00 92.50 81 SER A O 1
ATOM 650 N N . GLY A 1 82 ? 23.084 -3.040 -19.110 1.00 93.00 82 GLY A N 1
ATOM 651 C CA . GLY A 1 82 ? 24.346 -3.249 -18.390 1.00 93.00 82 GLY A CA 1
ATOM 652 C C . GLY A 1 82 ? 24.383 -2.702 -16.957 1.00 93.00 82 GLY A C 1
ATOM 653 O O . GLY A 1 82 ? 25.392 -2.872 -16.285 1.00 93.00 82 GLY A O 1
ATOM 654 N N . ASN A 1 83 ? 23.284 -2.127 -16.459 1.00 92.19 83 ASN A N 1
ATOM 655 C CA . ASN A 1 83 ? 23.163 -1.538 -15.115 1.00 92.19 83 ASN A CA 1
ATOM 656 C C . ASN A 1 83 ? 22.355 -2.443 -14.160 1.00 92.19 83 ASN A C 1
ATOM 658 O O . ASN A 1 83 ? 21.621 -1.970 -13.294 1.00 92.19 83 ASN A O 1
ATOM 662 N N . GLY A 1 84 ? 22.412 -3.763 -14.366 1.00 92.12 84 GLY A N 1
ATOM 663 C CA . GLY A 1 84 ? 21.576 -4.725 -13.643 1.00 92.12 84 GLY A CA 1
ATOM 664 C C . GLY A 1 84 ? 21.857 -4.781 -12.141 1.00 92.12 84 GLY A C 1
ATOM 665 O O . GLY A 1 84 ? 20.912 -4.816 -11.357 1.00 92.12 84 GLY A O 1
ATOM 666 N N . ASP A 1 85 ? 23.131 -4.756 -11.745 1.00 93.50 85 ASP A N 1
ATOM 667 C CA . ASP A 1 85 ? 23.536 -4.931 -10.344 1.00 93.50 85 ASP A CA 1
ATOM 668 C C . ASP A 1 85 ? 23.026 -3.794 -9.445 1.00 93.50 85 ASP A C 1
ATOM 670 O O . ASP A 1 85 ? 22.440 -4.061 -8.397 1.00 93.50 85 ASP A O 1
ATOM 674 N N . GLU A 1 86 ? 23.145 -2.541 -9.895 1.00 90.94 86 GLU A N 1
ATOM 675 C CA . GLU A 1 86 ? 22.641 -1.360 -9.175 1.00 90.94 86 GLU A CA 1
ATOM 676 C C . GLU A 1 86 ? 21.113 -1.411 -9.003 1.00 90.94 86 GLU A C 1
ATOM 678 O O . GLU A 1 86 ? 20.587 -1.220 -7.904 1.00 90.94 86 GLU A O 1
ATOM 683 N N . ALA A 1 87 ? 20.384 -1.751 -10.071 1.00 90.56 87 ALA A N 1
ATOM 684 C CA . ALA A 1 87 ? 18.927 -1.857 -10.028 1.00 90.56 87 ALA A CA 1
ATOM 685 C C . ALA A 1 87 ? 18.441 -3.009 -9.126 1.00 90.56 87 ALA A C 1
ATOM 687 O O . ALA A 1 87 ? 17.406 -2.900 -8.462 1.00 90.56 87 ALA A O 1
ATOM 688 N N . ILE A 1 88 ? 19.175 -4.127 -9.087 1.00 92.88 88 ILE A N 1
ATOM 689 C CA . ILE A 1 88 ? 18.882 -5.248 -8.185 1.00 92.88 88 ILE A CA 1
ATOM 690 C C . ILE A 1 88 ? 19.155 -4.850 -6.730 1.00 92.88 88 ILE A C 1
ATOM 692 O O . ILE A 1 88 ? 18.347 -5.172 -5.856 1.00 92.88 88 ILE A O 1
ATOM 696 N N . GLU A 1 89 ? 20.244 -4.132 -6.453 1.00 93.56 89 GLU A N 1
ATOM 697 C CA . GLU A 1 89 ? 20.554 -3.640 -5.109 1.00 93.56 89 GLU A CA 1
ATOM 698 C C . GLU A 1 89 ? 19.467 -2.680 -4.595 1.00 93.56 89 GLU A C 1
ATOM 700 O O . GLU A 1 89 ? 18.969 -2.845 -3.474 1.00 93.56 89 GLU A O 1
ATOM 705 N N . GLU A 1 90 ? 19.014 -1.735 -5.427 1.00 90.62 90 GLU A N 1
ATOM 706 C CA . GLU A 1 90 ? 17.891 -0.846 -5.103 1.00 90.62 90 GLU A CA 1
ATOM 707 C C . GLU A 1 90 ? 16.620 -1.648 -4.769 1.00 90.62 90 GLU A C 1
ATOM 709 O O . GLU A 1 90 ? 15.994 -1.437 -3.719 1.00 90.62 90 GLU A O 1
ATOM 714 N N . LEU A 1 91 ? 16.265 -2.616 -5.621 1.00 91.69 91 LEU A N 1
ATOM 715 C CA . LEU A 1 91 ? 15.106 -3.483 -5.415 1.00 91.69 91 LEU A CA 1
ATOM 716 C C . LEU A 1 91 ? 15.195 -4.232 -4.077 1.00 91.69 91 LEU A C 1
ATOM 718 O O . LEU A 1 91 ? 14.225 -4.252 -3.314 1.00 91.69 91 LEU A O 1
ATOM 722 N N . MET A 1 92 ? 16.348 -4.826 -3.765 1.00 93.12 92 MET A N 1
ATOM 723 C CA . MET A 1 92 ? 16.556 -5.588 -2.530 1.00 93.12 92 MET A CA 1
ATOM 724 C C . MET A 1 92 ? 16.493 -4.704 -1.278 1.00 93.12 92 MET A C 1
ATOM 726 O O . MET A 1 92 ? 15.940 -5.119 -0.249 1.00 93.12 92 MET A O 1
ATOM 730 N N . ASN A 1 93 ? 16.970 -3.462 -1.369 1.00 91.12 93 ASN A N 1
ATOM 731 C CA . ASN A 1 93 ? 16.863 -2.475 -0.296 1.00 91.12 93 ASN A CA 1
ATOM 732 C C . ASN A 1 93 ? 15.402 -2.126 0.019 1.00 91.12 93 ASN A C 1
ATOM 734 O O . ASN A 1 93 ? 15.012 -2.053 1.191 1.00 91.12 93 ASN A O 1
ATOM 738 N N . VAL A 1 94 ? 14.562 -1.946 -1.005 1.00 89.31 94 VAL A N 1
ATOM 739 C CA . VAL A 1 94 ? 13.125 -1.689 -0.817 1.00 89.31 94 VAL A CA 1
ATOM 740 C C . VAL A 1 94 ? 12.395 -2.944 -0.336 1.00 89.31 94 VAL A C 1
ATOM 742 O O . VAL A 1 94 ? 11.580 -2.867 0.587 1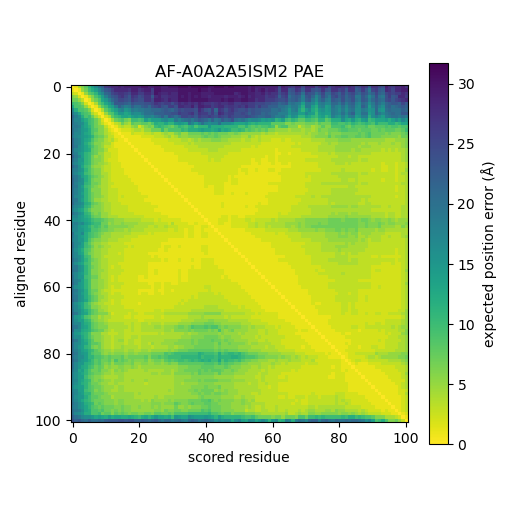.00 89.31 94 VAL A O 1
ATOM 745 N N . PHE A 1 95 ? 12.717 -4.111 -0.893 1.00 89.62 95 PHE A N 1
ATOM 746 C CA . PHE A 1 95 ? 12.110 -5.381 -0.498 1.00 89.62 95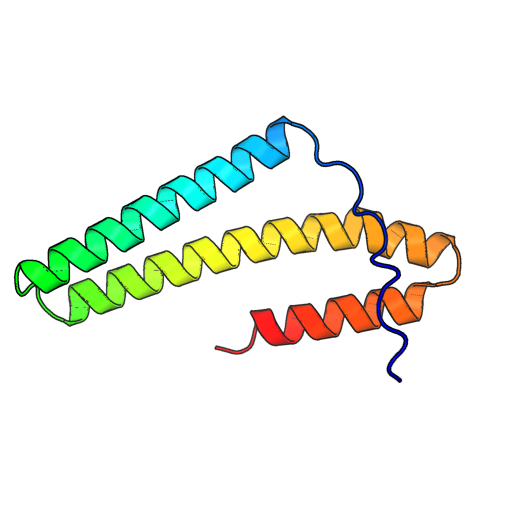 PHE A CA 1
ATOM 747 C C . PHE A 1 95 ? 12.352 -5.695 0.983 1.00 89.62 95 PHE A C 1
ATOM 749 O O . PHE A 1 95 ? 11.428 -6.081 1.698 1.00 89.62 95 PHE A O 1
ATOM 756 N N . THR A 1 96 ? 13.561 -5.430 1.483 1.00 91.00 96 THR A N 1
ATOM 757 C CA . THR A 1 96 ? 13.901 -5.582 2.906 1.00 91.00 96 THR A CA 1
ATOM 758 C C . THR A 1 96 ? 13.047 -4.683 3.805 1.00 91.00 96 THR A C 1
ATOM 760 O O . THR A 1 96 ? 12.631 -5.096 4.887 1.00 91.00 96 THR A O 1
ATOM 763 N N . LYS A 1 97 ? 12.738 -3.454 3.371 1.00 87.25 97 LYS A N 1
ATOM 764 C CA . LYS A 1 97 ? 11.838 -2.554 4.114 1.00 87.25 97 LYS A CA 1
ATOM 765 C C . LYS A 1 97 ? 10.396 -3.070 4.134 1.00 87.25 97 LYS A C 1
ATOM 767 O O . LYS A 1 97 ? 9.691 -2.837 5.105 1.00 87.25 97 LYS A O 1
ATOM 772 N N . LEU A 1 98 ? 9.963 -3.775 3.088 1.00 87.56 98 LEU A N 1
ATOM 773 C CA . LEU A 1 98 ? 8.604 -4.313 2.966 1.00 87.56 98 LEU A CA 1
ATOM 774 C C . LEU A 1 98 ? 8.374 -5.595 3.788 1.00 87.56 98 LEU A C 1
ATOM 776 O O . LEU A 1 98 ? 7.233 -5.923 4.137 1.00 87.56 98 LEU A O 1
ATOM 780 N N . THR A 1 99 ? 9.436 -6.358 4.048 1.00 86.62 99 THR A N 1
ATOM 781 C CA . THR A 1 99 ? 9.374 -7.612 4.812 1.00 86.62 99 THR A CA 1
ATOM 782 C C . THR A 1 99 ? 9.602 -7.414 6.304 1.00 86.62 99 THR A C 1
ATOM 784 O O . THR A 1 99 ? 9.067 -8.196 7.090 1.00 86.62 99 THR A O 1
ATOM 787 N N . LYS A 1 100 ? 10.322 -6.360 6.704 1.00 78.75 100 LYS A N 1
ATOM 788 C CA . LYS A 1 100 ? 10.431 -5.958 8.109 1.00 78.75 100 LYS A CA 1
ATOM 789 C C . LYS A 1 100 ? 9.048 -5.559 8.636 1.00 78.75 100 LYS A C 1
ATOM 791 O O . LYS A 1 100 ? 8.405 -4.668 8.088 1.00 78.75 100 LYS A O 1
ATOM 796 N N . SER A 1 101 ? 8.587 -6.304 9.642 1.00 57.78 101 SER A N 1
ATOM 797 C CA . SER A 1 101 ? 7.369 -6.044 10.422 1.00 57.78 101 SER A CA 1
ATOM 798 C C . SER A 1 101 ? 7.747 -5.378 11.733 1.00 57.78 101 SER A C 1
ATOM 800 O O . SER A 1 101 ? 8.795 -5.787 12.284 1.00 57.78 101 SER A O 1
#

InterPro domains:
  IPR003735 Metal-sensitive transcriptional repressor [PF02583] (17-97)
  IPR003735 Metal-sensitive transcriptional repressor [PTHR33677] (12-99)
  IPR038390 Metal-sensitive repressor, helix protomer superfamily [G3DSA:1.20.58.1000] (1-100)

Radius of gyration: 17.97 Å; Cα contacts (8 Å, |Δi|>4): 42; chains: 1; bounding box: 44×25×43 Å

Solvent-accessible surface area (backbone atoms only — not comparable to full-atom values): 5925 Å² total; per-residue (Å²): 138,82,93,80,80,83,74,74,80,72,78,85,73,54,68,72,57,50,52,51,53,50,54,50,49,55,50,45,54,52,51,53,54,49,49,52,53,37,59,79,64,72,50,61,67,67,62,49,53,52,50,51,52,52,44,53,53,55,51,51,51,52,52,49,57,55,47,56,52,42,50,71,44,60,33,49,50,26,43,77,71,74,45,33,68,64,42,49,52,54,50,50,56,53,50,53,62,72,69,62,126

Secondary structure (DSSP, 8-state):
---------PPPPPHHHHHHHHHHHHHHHHHHHHHHHHHHTT--HHHHHHHHHHHHHHHHHHHHHHHHHHIIIIIHHHHHTT-HHHHHHHHHHHHHHHH--

Nearest PDB structures (foldseek):
  4m1p-assembly1_A  TM=9.213E-01  e=1.775E-07  Geobacillus thermodenitrificans NG80-2
  5fmn-assembly1_B  TM=8.059E-01  e=7.970E-05  Synechocystis sp. PCC 6803
  2hh7-assembly1_A  TM=8.705E-01  e=2.802E-04  Mycobacterium tuberculosis
  5lcy-assembly1_C  TM=8.007E-01  e=6.693E-03  Salmonella enterica subsp. enterica serovar Typhimurium
  6b87-assembly1_A-2  TM=7.481E-01  e=1.086E+00  synthetic construct

Organism: Bacillus pumilus (NCBI:txid1408)

Mean predicted aligned error: 6.08 Å

pLDDT: mean 88.21, std 16.08, range [33.03, 98.81]